Protein AF-F9P3X9-F1 (afdb_monomer_lite)

Sequence (117 aa):
MYGEVKSLTLQDKIAKGLAIYGAGILGLAVIVNYIFKAFSINFSSSITGFGLFIFWILLNIALIAMIVFMEFPFFLEGYYKWKYPEEYREWEGKTLEEWYGKKSKMYKEHVKKSKKR

Structure (mmCIF, N/CA/C/O backbone):
data_AF-F9P3X9-F1
#
_entry.id   AF-F9P3X9-F1
#
loop_
_atom_site.group_PDB
_atom_site.id
_atom_site.type_symbol
_atom_site.label_atom_id
_atom_site.label_alt_id
_atom_site.label_comp_id
_atom_site.label_asym_id
_atom_site.label_entity_id
_atom_site.label_seq_id
_atom_site.pdbx_PDB_ins_code
_atom_site.Cartn_x
_atom_site.Cartn_y
_atom_site.Cartn_z
_atom_site.occupancy
_atom_site.B_iso_or_equiv
_atom_site.auth_seq_id
_atom_site.auth_comp_id
_atom_site.auth_asym_id
_atom_site.auth_atom_id
_atom_site.pdbx_PDB_model_num
ATOM 1 N N . MET A 1 1 ? 25.953 -47.356 -54.349 1.00 48.97 1 MET A N 1
ATOM 2 C CA . MET A 1 1 ? 25.523 -46.060 -53.783 1.00 48.97 1 MET A CA 1
ATOM 3 C C . MET A 1 1 ? 25.390 -46.241 -52.282 1.00 48.97 1 MET A C 1
ATOM 5 O O . MET A 1 1 ? 24.298 -46.470 -51.786 1.00 48.97 1 MET A O 1
ATOM 9 N N . TYR A 1 2 ? 26.523 -46.308 -51.585 1.00 39.81 2 TYR A N 1
ATOM 10 C CA . TYR A 1 2 ? 26.543 -46.689 -50.176 1.00 39.81 2 TYR A CA 1
ATOM 11 C C . TYR A 1 2 ? 26.677 -45.438 -49.321 1.00 39.81 2 TYR A C 1
ATOM 13 O O . TYR A 1 2 ? 27.666 -44.717 -49.412 1.00 39.81 2 TYR A O 1
ATOM 21 N N . GLY A 1 3 ? 25.624 -45.175 -48.549 1.00 59.72 3 GLY A N 1
ATOM 22 C CA . GLY A 1 3 ? 25.636 -44.189 -47.488 1.00 59.72 3 GLY A CA 1
ATOM 23 C C . GLY A 1 3 ? 26.622 -44.618 -46.415 1.00 59.72 3 GLY A C 1
ATOM 24 O O . GLY A 1 3 ? 26.439 -45.650 -45.774 1.00 59.72 3 GLY A O 1
ATOM 25 N N . GLU A 1 4 ? 27.655 -43.814 -46.209 1.00 54.09 4 GLU A N 1
ATOM 26 C CA . GLU A 1 4 ? 28.413 -43.881 -44.973 1.00 54.09 4 GLU A CA 1
ATOM 27 C C . GLU A 1 4 ? 27.650 -43.098 -43.910 1.00 54.09 4 GLU A C 1
ATOM 29 O O . GLU A 1 4 ? 27.464 -41.881 -44.003 1.00 54.09 4 GLU A O 1
ATOM 34 N N . VAL A 1 5 ? 27.168 -43.817 -42.898 1.00 59.66 5 VAL A N 1
ATOM 35 C CA . VAL A 1 5 ? 26.578 -43.221 -41.702 1.00 59.66 5 VAL A CA 1
ATOM 36 C C . VAL A 1 5 ? 27.718 -42.574 -40.921 1.00 59.66 5 VAL A C 1
ATOM 38 O O . VAL A 1 5 ? 28.345 -43.195 -40.066 1.00 59.66 5 VAL A O 1
ATOM 41 N N . LYS A 1 6 ? 28.032 -41.322 -41.263 1.00 60.31 6 LYS A N 1
ATOM 42 C CA . LYS A 1 6 ? 29.060 -40.534 -40.582 1.00 60.31 6 LYS A CA 1
ATOM 43 C C . LYS A 1 6 ? 28.624 -40.348 -39.127 1.00 60.31 6 LYS A C 1
ATOM 45 O O . LYS A 1 6 ? 27.618 -39.690 -38.855 1.00 60.31 6 LYS A O 1
ATOM 50 N N . SER A 1 7 ? 29.328 -40.985 -38.191 1.00 63.34 7 SER A N 1
ATOM 51 C CA . SER A 1 7 ? 29.002 -40.909 -36.766 1.00 63.34 7 SER A CA 1
ATOM 52 C C . SER A 1 7 ? 29.104 -39.458 -36.298 1.00 63.34 7 SER A C 1
ATOM 54 O O . SER A 1 7 ? 30.178 -38.866 -36.371 1.00 63.34 7 SER A O 1
ATOM 56 N N . LEU A 1 8 ? 27.986 -38.891 -35.838 1.00 61.97 8 LEU A N 1
ATOM 57 C CA . LEU A 1 8 ? 27.891 -37.502 -35.384 1.00 61.97 8 LEU A CA 1
ATOM 58 C C . LEU A 1 8 ? 28.918 -37.211 -34.284 1.00 61.97 8 LEU A C 1
ATOM 60 O O . LEU A 1 8 ? 28.790 -37.708 -33.159 1.00 61.97 8 LEU A O 1
ATOM 64 N N . THR A 1 9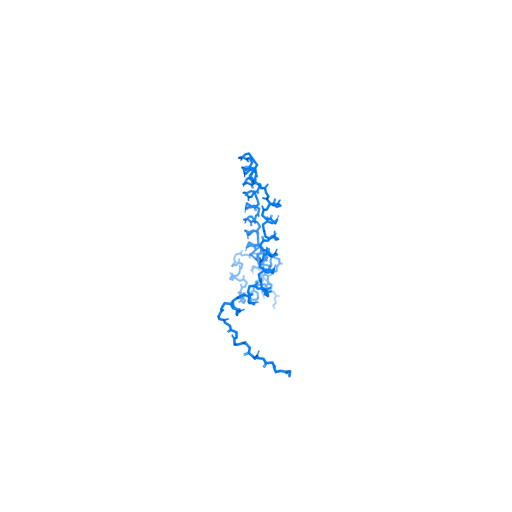 ? 29.900 -36.374 -34.608 1.00 79.31 9 THR A N 1
ATOM 65 C CA . THR A 1 9 ? 30.921 -35.891 -33.679 1.00 79.31 9 THR A CA 1
ATOM 66 C C . THR A 1 9 ? 30.264 -35.055 -32.572 1.00 79.31 9 THR A C 1
ATOM 68 O O . THR A 1 9 ? 29.216 -34.442 -32.787 1.00 79.31 9 THR A O 1
ATOM 71 N N . LEU A 1 10 ? 30.845 -34.995 -31.365 1.00 74.25 10 LEU A N 1
ATOM 72 C CA . LEU A 1 10 ? 30.277 -34.190 -30.262 1.00 74.25 10 LEU A CA 1
ATOM 73 C C . LEU A 1 10 ? 30.075 -32.720 -30.664 1.00 74.25 10 LEU A C 1
ATOM 75 O O . LEU A 1 10 ? 29.062 -32.112 -30.321 1.00 74.25 10 LEU A O 1
ATOM 79 N N . GLN A 1 11 ? 30.999 -32.192 -31.467 1.00 78.38 11 GLN A N 1
ATOM 80 C CA . GLN A 1 11 ? 30.915 -30.860 -32.058 1.00 78.38 11 GLN A CA 1
ATOM 81 C C . GLN A 1 11 ? 29.712 -30.706 -32.998 1.00 78.38 11 GLN A C 1
ATOM 83 O O . GLN A 1 11 ? 29.044 -29.681 -32.931 1.00 78.38 11 GLN A O 1
ATOM 88 N N . ASP A 1 12 ? 29.357 -31.725 -33.787 1.00 80.38 12 ASP A N 1
ATOM 89 C CA . ASP A 1 12 ? 28.188 -31.679 -34.678 1.00 80.38 12 ASP A CA 1
ATOM 90 C C . ASP A 1 12 ? 26.875 -31.681 -33.897 1.00 80.38 12 ASP A C 1
ATOM 92 O O . ASP A 1 12 ? 25.917 -31.016 -34.285 1.00 80.38 12 ASP A O 1
ATOM 96 N N . LYS A 1 13 ? 26.811 -32.393 -32.765 1.00 79.31 13 LYS A N 1
ATOM 97 C CA . LYS A 1 13 ? 25.629 -32.371 -31.886 1.00 79.31 13 LYS A CA 1
ATOM 98 C C . LYS A 1 13 ? 25.449 -31.007 -31.220 1.00 79.31 13 LYS A C 1
ATOM 100 O O . LYS A 1 13 ? 24.330 -30.501 -31.168 1.00 79.31 13 LYS A O 1
ATOM 105 N N . ILE A 1 14 ? 26.546 -30.402 -30.764 1.00 79.81 14 ILE A N 1
ATOM 106 C CA . ILE A 1 14 ? 26.558 -29.053 -30.186 1.00 79.81 14 ILE A CA 1
ATOM 107 C C . ILE A 1 14 ? 26.205 -28.011 -31.254 1.00 79.81 14 ILE A C 1
ATOM 109 O O . ILE A 1 14 ? 25.340 -27.172 -31.017 1.00 79.81 14 ILE A O 1
ATOM 113 N N . ALA A 1 15 ? 26.789 -28.106 -32.451 1.00 79.81 15 ALA A N 1
ATOM 114 C CA . ALA A 1 15 ? 26.493 -27.228 -33.579 1.00 79.81 15 ALA A CA 1
ATOM 115 C C . ALA A 1 15 ? 25.035 -27.356 -34.033 1.00 79.81 15 ALA A C 1
ATOM 117 O O . ALA A 1 15 ? 24.394 -26.349 -34.309 1.00 79.81 15 ALA A O 1
ATOM 118 N N . LYS A 1 16 ? 24.470 -28.568 -34.042 1.00 76.38 16 LYS A N 1
ATOM 119 C CA . LYS A 1 16 ? 23.055 -28.795 -34.360 1.00 76.38 16 LYS A CA 1
ATOM 120 C C . LYS A 1 16 ? 22.132 -28.213 -33.284 1.00 76.38 16 LYS A C 1
ATOM 122 O O . LYS A 1 16 ? 21.116 -27.621 -33.627 1.00 76.38 16 LYS A O 1
ATOM 127 N N . GLY A 1 17 ? 22.504 -28.302 -32.005 1.00 74.81 17 GLY A N 1
ATOM 128 C CA . GLY A 1 17 ? 21.789 -27.641 -30.907 1.00 74.81 17 GLY A CA 1
ATOM 129 C C . GLY A 1 17 ? 21.837 -26.110 -31.000 1.00 74.81 17 GLY A C 1
ATOM 130 O O . GLY A 1 17 ? 20.804 -25.450 -30.912 1.00 74.81 17 GLY A O 1
ATOM 131 N N . LEU A 1 18 ? 23.016 -25.545 -31.267 1.00 79.00 18 LEU A N 1
ATOM 132 C CA . LEU A 1 18 ? 23.205 -24.113 -31.523 1.00 79.00 18 LEU A CA 1
ATOM 133 C C . LEU A 1 18 ? 22.486 -23.645 -32.791 1.00 79.00 18 LEU A C 1
ATOM 135 O O . LEU A 1 18 ? 21.954 -22.545 -32.807 1.00 79.00 18 LEU A O 1
ATOM 139 N N . ALA A 1 19 ? 22.410 -24.463 -33.836 1.00 76.94 19 ALA A N 1
ATOM 140 C CA . ALA A 1 19 ? 21.687 -24.116 -35.055 1.00 76.94 19 ALA A CA 1
ATOM 141 C C . ALA A 1 19 ? 20.164 -24.108 -34.839 1.00 76.94 19 ALA A C 1
ATOM 143 O O . ALA A 1 19 ? 19.484 -23.227 -35.358 1.00 76.94 19 ALA A O 1
ATOM 144 N N . ILE A 1 20 ? 19.630 -25.051 -34.052 1.00 77.94 20 ILE A N 1
ATOM 145 C CA . ILE A 1 20 ? 18.187 -25.145 -33.773 1.00 77.94 20 ILE A CA 1
ATOM 146 C C . ILE A 1 20 ? 17.729 -24.020 -32.835 1.00 77.94 20 ILE A C 1
ATOM 148 O O . ILE A 1 20 ? 16.692 -23.407 -33.076 1.00 77.94 20 ILE A O 1
ATOM 152 N N . TYR A 1 21 ? 18.493 -23.724 -31.780 1.00 79.00 21 TYR A N 1
ATOM 153 C CA . TYR A 1 21 ? 18.060 -22.794 -30.728 1.00 79.00 21 TYR A CA 1
ATOM 154 C C . TYR A 1 21 ? 18.783 -21.446 -30.745 1.00 79.00 21 TYR A C 1
ATOM 156 O O . TYR A 1 21 ? 18.280 -20.478 -30.179 1.00 79.00 21 TYR A O 1
ATOM 164 N N . GLY A 1 22 ? 19.933 -21.339 -31.408 1.00 80.50 22 GLY A N 1
ATOM 165 C CA . GLY A 1 22 ? 20.745 -20.123 -31.430 1.00 80.50 22 GLY A CA 1
ATOM 166 C C . GLY A 1 22 ? 20.046 -18.966 -32.128 1.00 80.50 22 GLY A C 1
ATOM 167 O O . GLY A 1 22 ? 20.077 -17.858 -31.611 1.00 80.50 22 GLY A O 1
ATOM 168 N N . ALA A 1 23 ? 19.325 -19.212 -33.226 1.00 81.75 23 ALA A N 1
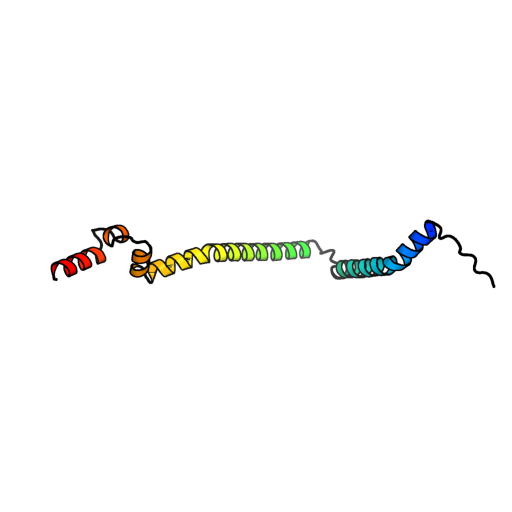ATOM 169 C CA . ALA A 1 23 ? 18.535 -18.169 -33.883 1.00 81.75 23 ALA A CA 1
ATOM 170 C C . ALA A 1 23 ? 17.386 -17.658 -32.992 1.00 81.75 23 ALA A C 1
ATOM 172 O O . ALA A 1 23 ? 17.122 -16.459 -32.959 1.00 81.75 23 ALA A O 1
ATOM 173 N N . GLY A 1 24 ? 16.749 -18.544 -32.218 1.00 84.19 24 GLY A N 1
ATOM 174 C CA . GLY A 1 24 ? 15.699 -18.176 -31.264 1.00 84.19 24 GLY A CA 1
ATOM 175 C C . GLY A 1 24 ? 16.237 -17.398 -30.063 1.00 84.19 24 GLY A C 1
ATOM 176 O O . GLY A 1 24 ? 15.674 -16.370 -29.697 1.00 84.19 24 GLY A O 1
ATOM 177 N N . ILE A 1 25 ? 17.361 -17.837 -29.490 1.00 84.56 25 ILE A N 1
ATOM 178 C CA . ILE A 1 25 ? 18.033 -17.154 -28.374 1.00 84.56 25 ILE A CA 1
ATOM 179 C C . ILE A 1 25 ? 18.567 -15.790 -28.822 1.00 84.56 25 ILE A C 1
ATOM 181 O O . ILE A 1 25 ? 18.402 -14.809 -28.104 1.00 84.56 25 ILE A O 1
ATOM 185 N N . LEU A 1 26 ? 19.149 -15.699 -30.020 1.00 85.38 26 LEU A N 1
ATOM 186 C CA . LEU A 1 26 ? 19.600 -14.433 -30.597 1.00 85.38 26 LEU A CA 1
ATOM 187 C C . LEU A 1 26 ? 18.420 -13.514 -30.922 1.00 85.38 26 LEU A C 1
ATOM 189 O O . LEU A 1 26 ? 18.485 -12.330 -30.615 1.00 85.38 26 LEU A O 1
ATOM 193 N N . GLY A 1 27 ? 17.321 -14.042 -31.465 1.00 86.75 27 GLY A N 1
ATOM 194 C CA . GLY A 1 27 ? 16.094 -13.278 -31.698 1.00 86.75 27 GLY A CA 1
ATOM 195 C C . GLY A 1 27 ? 15.500 -12.727 -30.401 1.00 86.75 27 GLY A C 1
ATOM 196 O O . GLY A 1 27 ? 15.195 -11.539 -30.319 1.00 86.75 27 GLY A O 1
ATOM 197 N N . LEU A 1 28 ? 15.422 -13.552 -29.353 1.00 87.50 28 LEU A N 1
ATOM 198 C CA . LEU A 1 28 ? 14.975 -13.127 -28.026 1.00 87.50 28 LEU A CA 1
ATOM 199 C C . LEU A 1 28 ? 15.923 -12.078 -27.431 1.00 87.50 28 LEU A C 1
ATOM 201 O O . LEU A 1 28 ? 15.466 -11.056 -26.930 1.00 87.50 28 LEU A O 1
ATOM 205 N N . ALA A 1 29 ? 17.237 -12.288 -27.530 1.00 84.94 29 ALA A N 1
ATOM 206 C CA . ALA A 1 29 ? 18.238 -11.338 -27.058 1.00 84.94 29 ALA A CA 1
ATOM 207 C C . ALA A 1 29 ? 18.152 -9.999 -27.805 1.00 84.94 29 ALA A C 1
ATOM 209 O O . ALA A 1 29 ? 18.313 -8.951 -27.185 1.00 84.94 29 ALA A O 1
ATOM 210 N N . VAL A 1 30 ? 17.847 -10.006 -29.105 1.00 88.88 30 VAL A N 1
ATOM 211 C CA . VAL A 1 30 ? 17.617 -8.792 -29.900 1.00 88.88 30 VAL A CA 1
ATOM 212 C C . VAL A 1 30 ? 16.326 -8.098 -29.484 1.00 88.88 30 VAL A C 1
ATOM 214 O O . VAL A 1 30 ? 16.347 -6.885 -29.328 1.00 88.88 30 VAL A O 1
ATOM 217 N N . ILE A 1 31 ? 15.234 -8.828 -29.240 1.00 86.50 31 ILE A N 1
ATOM 218 C CA . ILE A 1 31 ? 13.971 -8.246 -28.758 1.00 86.50 31 ILE A CA 1
ATOM 219 C C . ILE A 1 31 ? 14.162 -7.637 -27.367 1.00 86.50 31 ILE A C 1
ATOM 221 O O . ILE A 1 31 ? 13.757 -6.505 -27.138 1.00 86.50 31 ILE A O 1
ATOM 225 N N . VAL A 1 32 ? 14.834 -8.338 -26.455 1.00 82.19 32 VAL A N 1
ATOM 226 C CA . VAL A 1 32 ? 15.136 -7.844 -25.104 1.00 82.19 32 VAL A CA 1
ATOM 227 C C . VAL A 1 32 ? 16.070 -6.634 -25.160 1.00 82.19 32 VAL A C 1
ATOM 229 O O . VAL A 1 32 ? 15.797 -5.631 -24.513 1.00 82.19 32 VAL A O 1
ATOM 232 N N . ASN A 1 33 ? 17.129 -6.669 -25.973 1.00 81.50 33 ASN A N 1
ATOM 233 C CA . ASN A 1 33 ? 18.025 -5.526 -26.182 1.00 81.50 33 ASN A CA 1
ATOM 234 C C . ASN A 1 33 ? 17.293 -4.356 -26.856 1.00 81.50 33 ASN A C 1
ATOM 236 O O . ASN A 1 33 ? 17.519 -3.210 -26.497 1.00 81.50 33 ASN A O 1
ATOM 240 N N . TYR A 1 34 ? 16.359 -4.625 -27.769 1.00 82.25 34 TYR A N 1
ATOM 241 C CA . TYR A 1 34 ? 15.500 -3.609 -28.369 1.00 82.25 34 TYR A CA 1
ATOM 242 C C . TYR A 1 34 ? 14.505 -3.039 -27.363 1.00 82.25 34 TYR A C 1
ATOM 244 O O . TYR A 1 34 ? 14.285 -1.845 -27.397 1.00 82.25 34 TYR A O 1
ATOM 252 N N . ILE A 1 35 ? 13.959 -3.825 -26.431 1.00 77.62 35 ILE A N 1
ATOM 253 C CA . ILE A 1 35 ? 13.129 -3.323 -25.328 1.00 77.62 35 ILE A CA 1
ATOM 254 C C . ILE A 1 35 ? 13.988 -2.469 -24.389 1.00 77.62 35 ILE A C 1
ATOM 256 O O . ILE A 1 35 ? 13.614 -1.342 -24.100 1.00 77.62 35 ILE A O 1
ATOM 260 N N . PHE A 1 36 ? 15.178 -2.924 -23.987 1.00 66.62 36 PHE A N 1
ATOM 261 C CA . PHE A 1 36 ? 16.100 -2.141 -23.152 1.00 66.62 36 PHE A CA 1
ATOM 262 C C . PHE A 1 36 ? 16.642 -0.880 -23.847 1.00 66.62 36 PHE A C 1
ATOM 264 O O . PHE A 1 36 ? 16.862 0.126 -23.181 1.00 66.62 36 PHE A O 1
ATOM 271 N N . LYS A 1 37 ? 16.818 -0.891 -25.174 1.00 66.81 37 LYS A N 1
ATOM 272 C CA . LYS A 1 37 ? 17.128 0.297 -25.990 1.00 66.81 37 LYS A CA 1
ATOM 273 C C . LYS A 1 37 ? 15.896 1.133 -26.338 1.00 66.81 37 LYS A C 1
ATOM 275 O O . LYS A 1 37 ? 16.024 2.325 -26.558 1.00 66.81 37 LYS A O 1
ATOM 280 N N . ALA A 1 38 ? 14.699 0.567 -26.384 1.00 61.16 38 ALA A N 1
ATOM 281 C CA . ALA A 1 38 ? 13.457 1.334 -26.473 1.00 61.16 38 ALA A CA 1
ATOM 282 C C . ALA A 1 38 ? 13.223 2.068 -25.148 1.00 61.16 38 ALA A C 1
ATOM 284 O O . ALA A 1 38 ? 12.805 3.220 -25.136 1.00 61.16 38 ALA A O 1
ATOM 285 N N . PHE A 1 39 ? 13.634 1.443 -24.045 1.00 59.69 39 PHE A N 1
ATOM 286 C CA . PHE A 1 39 ? 13.900 2.073 -22.762 1.00 59.69 39 PHE A CA 1
ATOM 287 C C . PHE A 1 39 ? 15.297 2.735 -22.704 1.00 59.69 39 PHE A C 1
ATOM 289 O O . PHE A 1 39 ? 15.810 2.875 -21.598 1.00 59.69 39 PHE A O 1
ATOM 296 N N . SER A 1 40 ? 15.937 3.149 -23.824 1.00 53.03 40 SER A N 1
ATOM 297 C CA . SER A 1 40 ? 17.231 3.879 -23.830 1.00 53.03 40 SER A CA 1
ATOM 298 C C . SER A 1 40 ? 17.104 5.186 -23.067 1.00 53.03 40 SER A C 1
ATOM 300 O O . SER A 1 40 ? 16.945 6.259 -23.648 1.00 53.03 40 SER A O 1
ATOM 302 N N . ILE A 1 41 ? 17.218 5.125 -21.750 1.00 57.25 41 ILE A N 1
ATOM 303 C CA . ILE A 1 41 ? 17.194 6.320 -20.946 1.00 57.25 41 ILE A CA 1
ATOM 304 C C . ILE A 1 41 ? 18.372 6.280 -19.992 1.00 57.25 41 ILE A C 1
ATOM 306 O O . ILE A 1 41 ? 18.278 5.911 -18.826 1.00 57.25 41 ILE A O 1
ATOM 310 N N . ASN A 1 42 ? 19.501 6.769 -20.515 1.00 57.50 42 ASN A N 1
ATOM 311 C CA . ASN A 1 42 ? 20.342 7.661 -19.729 1.00 57.50 42 ASN A CA 1
ATOM 312 C C . ASN A 1 42 ? 19.468 8.869 -19.394 1.00 57.50 42 ASN A C 1
ATOM 314 O O . ASN A 1 42 ? 19.487 9.885 -20.091 1.00 57.50 42 ASN A O 1
ATOM 318 N N . PHE A 1 43 ? 18.604 8.728 -18.395 1.00 55.69 43 PHE A N 1
ATOM 319 C CA . PHE A 1 43 ? 17.876 9.870 -17.898 1.00 55.69 43 PHE A CA 1
ATOM 320 C C . PHE A 1 43 ? 18.939 10.848 -17.404 1.00 55.69 43 PHE A C 1
ATOM 322 O O . PHE A 1 43 ? 19.806 10.495 -16.603 1.00 55.69 43 PHE A O 1
ATOM 329 N N . SER A 1 44 ? 18.892 12.081 -17.912 1.00 66.75 44 SER A N 1
ATOM 330 C CA . SER A 1 44 ? 19.537 13.194 -17.218 1.00 66.75 44 SER A CA 1
ATOM 331 C C . SER A 1 44 ? 19.152 13.094 -15.738 1.00 66.75 44 SER A C 1
ATOM 333 O O . SER A 1 44 ? 18.003 12.745 -15.447 1.00 66.75 44 SER A O 1
ATOM 335 N N . SER A 1 45 ? 20.063 13.399 -14.805 1.00 74.94 45 SER A N 1
ATOM 336 C CA . SER A 1 45 ? 19.759 13.357 -13.364 1.00 74.94 45 SER A CA 1
ATOM 337 C C . SER A 1 45 ? 18.425 14.031 -13.024 1.00 74.94 45 SER A C 1
ATOM 339 O O . SER A 1 45 ? 17.703 13.560 -12.149 1.00 74.94 45 SER A O 1
ATOM 341 N N . SER A 1 46 ? 18.048 15.080 -13.762 1.00 78.31 46 SER A N 1
ATOM 342 C CA . SER A 1 46 ? 16.762 15.766 -13.621 1.00 78.31 46 SER A CA 1
ATOM 343 C C . SER A 1 46 ? 15.550 14.881 -13.933 1.00 78.31 46 SER A C 1
ATOM 345 O O . SER A 1 46 ? 14.554 14.939 -13.218 1.00 78.31 46 SER A O 1
ATOM 347 N N . ILE A 1 47 ? 15.614 14.043 -14.968 1.00 80.31 47 ILE A N 1
ATOM 348 C CA . ILE A 1 47 ? 14.496 13.178 -15.355 1.00 80.31 47 ILE A CA 1
ATOM 349 C C . ILE A 1 47 ? 14.456 11.912 -14.486 1.00 80.31 47 ILE A C 1
ATOM 351 O O . ILE A 1 47 ? 13.370 11.460 -14.132 1.00 80.31 47 ILE A O 1
ATOM 355 N N . THR A 1 48 ? 15.607 11.394 -14.041 1.00 80.00 48 THR A N 1
ATOM 356 C CA . THR A 1 48 ? 15.648 10.334 -13.016 1.00 80.00 48 THR A CA 1
ATOM 357 C C . THR A 1 48 ? 15.013 10.824 -11.718 1.00 80.00 48 THR A C 1
ATOM 359 O O . THR A 1 48 ? 14.177 10.132 -11.143 1.00 80.00 48 THR A O 1
ATOM 362 N N . GLY A 1 49 ? 15.351 12.042 -11.280 1.00 80.88 49 GLY A N 1
ATOM 363 C CA . GLY A 1 49 ? 14.748 12.666 -10.101 1.00 80.88 49 GLY A CA 1
ATOM 364 C C . GLY A 1 49 ? 13.237 12.850 -10.245 1.00 80.88 49 GLY A C 1
ATOM 365 O O . GLY A 1 49 ? 12.488 12.539 -9.323 1.00 80.88 49 GLY A O 1
ATOM 366 N N . PHE A 1 50 ? 12.771 13.271 -11.422 1.00 84.38 50 PHE A N 1
ATOM 367 C CA . PHE A 1 50 ? 11.342 13.389 -11.708 1.00 84.38 50 PHE A CA 1
ATOM 368 C C . PHE A 1 50 ? 10.628 12.026 -11.729 1.00 84.38 50 PHE A C 1
ATOM 370 O O . PHE A 1 50 ? 9.535 11.891 -11.183 1.00 84.38 50 PHE A O 1
ATOM 377 N N . GLY A 1 51 ? 11.268 10.992 -12.282 1.00 86.38 51 GLY A N 1
ATOM 378 C CA . GLY A 1 51 ? 10.770 9.617 -12.245 1.00 86.38 51 GLY A CA 1
ATOM 379 C C . GLY A 1 51 ? 10.656 9.075 -10.819 1.00 86.38 51 GLY A C 1
ATOM 380 O O . GLY A 1 51 ? 9.630 8.498 -10.467 1.00 86.38 51 GLY A O 1
ATOM 381 N N . LEU A 1 52 ? 11.656 9.327 -9.968 1.00 85.06 52 LEU A N 1
ATOM 382 C CA . LEU A 1 52 ? 11.606 8.972 -8.546 1.00 85.06 52 LEU A CA 1
ATOM 383 C C . LEU A 1 52 ? 10.530 9.761 -7.794 1.00 85.06 52 LEU A C 1
ATOM 385 O O . LEU A 1 52 ? 9.870 9.198 -6.927 1.00 85.06 52 LEU A O 1
ATOM 389 N N . PHE A 1 53 ? 10.309 11.030 -8.140 1.00 88.50 53 PHE A N 1
ATOM 390 C CA . PHE A 1 53 ? 9.243 11.842 -7.555 1.00 88.50 53 PHE A CA 1
ATOM 391 C C . PHE A 1 53 ? 7.851 11.296 -7.902 1.00 88.50 53 PHE A C 1
ATOM 393 O O . PHE A 1 53 ? 7.023 11.112 -7.010 1.00 88.50 53 PHE A O 1
ATOM 400 N N . ILE A 1 54 ? 7.607 10.954 -9.172 1.00 91.06 54 ILE A N 1
ATOM 401 C CA . ILE A 1 54 ? 6.357 10.301 -9.595 1.00 91.06 54 ILE A CA 1
ATOM 402 C C . ILE A 1 54 ? 6.207 8.942 -8.909 1.00 91.06 54 ILE A C 1
ATOM 404 O O . ILE A 1 54 ? 5.136 8.634 -8.390 1.00 91.06 54 ILE A O 1
ATOM 408 N N . PHE A 1 55 ? 7.269 8.137 -8.865 1.00 89.50 55 PHE A N 1
ATOM 409 C CA . PHE A 1 55 ? 7.245 6.838 -8.197 1.00 89.50 55 PHE A CA 1
ATOM 410 C C . PHE A 1 55 ? 6.933 6.974 -6.701 1.00 89.50 55 PHE A C 1
ATOM 412 O O . PHE A 1 55 ? 6.125 6.221 -6.168 1.00 89.50 55 PHE A O 1
ATOM 419 N N . TRP A 1 56 ? 7.495 7.981 -6.033 1.00 90.62 56 TRP A N 1
ATOM 420 C CA . TRP A 1 56 ? 7.201 8.286 -4.636 1.00 90.62 56 TRP A CA 1
ATOM 421 C C . TRP A 1 56 ? 5.734 8.683 -4.422 1.00 90.62 56 TRP A C 1
ATOM 423 O O . TRP A 1 56 ? 5.103 8.194 -3.485 1.00 90.62 56 TRP A O 1
ATOM 433 N N . ILE A 1 57 ? 5.148 9.496 -5.307 1.00 95.25 57 ILE A N 1
ATOM 434 C CA . ILE A 1 57 ? 3.709 9.812 -5.266 1.00 95.25 57 ILE A CA 1
ATOM 435 C C . ILE A 1 57 ? 2.870 8.544 -5.462 1.00 95.25 57 ILE A C 1
ATOM 437 O O . ILE A 1 57 ? 1.937 8.304 -4.698 1.00 95.25 57 ILE A O 1
ATOM 441 N N . LEU A 1 58 ? 3.215 7.707 -6.443 1.00 95.56 58 LEU A N 1
ATOM 442 C CA . LEU A 1 58 ? 2.512 6.448 -6.699 1.00 95.56 58 LEU A CA 1
ATOM 443 C C . LEU A 1 58 ? 2.578 5.506 -5.493 1.00 95.56 58 LEU A C 1
ATOM 445 O O . LEU A 1 58 ? 1.566 4.901 -5.150 1.00 95.56 58 LEU A O 1
ATOM 449 N N . LEU A 1 59 ? 3.723 5.426 -4.811 1.00 95.31 59 LEU A N 1
ATOM 450 C CA . LEU A 1 59 ? 3.858 4.656 -3.575 1.00 95.31 59 LEU A CA 1
ATOM 451 C C . LEU A 1 59 ? 2.965 5.196 -2.455 1.00 95.31 59 LEU A C 1
ATOM 453 O O . LEU A 1 59 ? 2.347 4.404 -1.750 1.00 95.31 59 LEU A O 1
ATOM 457 N N . ASN A 1 60 ? 2.849 6.517 -2.305 1.00 96.31 60 ASN A N 1
ATOM 458 C CA . ASN A 1 60 ? 1.945 7.112 -1.317 1.00 96.31 60 ASN A CA 1
ATOM 459 C C . ASN A 1 60 ? 0.476 6.811 -1.640 1.00 96.31 60 ASN A C 1
ATOM 461 O O . ASN A 1 60 ? -0.280 6.431 -0.750 1.00 96.31 60 ASN A O 1
ATOM 465 N N . ILE A 1 61 ? 0.072 6.917 -2.909 1.00 97.00 61 ILE A N 1
ATOM 466 C CA . ILE A 1 61 ? -1.287 6.559 -3.340 1.00 97.00 61 ILE A CA 1
ATOM 467 C C . ILE A 1 61 ? -1.548 5.071 -3.096 1.00 97.00 61 ILE A C 1
ATOM 469 O O . ILE A 1 61 ? -2.600 4.718 -2.571 1.00 97.00 61 ILE A O 1
ATOM 473 N N . ALA A 1 62 ? -0.591 4.201 -3.426 1.00 96.88 62 ALA A N 1
ATOM 474 C CA . ALA A 1 62 ? -0.697 2.767 -3.182 1.00 96.88 62 ALA A CA 1
ATOM 475 C C . ALA A 1 62 ? -0.799 2.447 -1.683 1.00 96.88 62 ALA A C 1
ATOM 477 O O . ALA A 1 62 ? -1.597 1.595 -1.298 1.00 96.88 62 ALA A O 1
ATOM 478 N N . LEU A 1 63 ? -0.049 3.154 -0.833 1.00 96.50 63 LEU A N 1
ATOM 479 C CA . LEU A 1 63 ? -0.125 3.009 0.619 1.00 96.50 63 LEU A CA 1
ATOM 480 C C . LEU A 1 63 ? -1.496 3.442 1.153 1.00 96.50 63 LEU A C 1
ATOM 482 O O . LEU A 1 63 ? -2.106 2.702 1.918 1.00 96.50 63 LEU A O 1
ATOM 486 N N . ILE A 1 64 ? -2.014 4.594 0.717 1.00 96.50 64 ILE A N 1
ATOM 487 C CA . ILE A 1 64 ? -3.359 5.056 1.096 1.00 96.50 64 ILE A CA 1
ATOM 488 C C . ILE A 1 64 ? -4.416 4.060 0.612 1.00 96.50 64 ILE A C 1
ATOM 490 O O . ILE A 1 64 ? -5.297 3.688 1.380 1.00 96.50 64 ILE A O 1
ATOM 494 N N . ALA A 1 65 ? -4.317 3.585 -0.631 1.00 96.25 65 ALA A N 1
ATOM 495 C CA . ALA A 1 65 ? -5.231 2.587 -1.174 1.00 96.25 65 ALA A CA 1
ATOM 496 C C . ALA A 1 65 ? -5.188 1.279 -0.370 1.00 96.25 65 ALA A C 1
ATOM 498 O O . ALA A 1 65 ? -6.238 0.703 -0.098 1.00 96.25 65 ALA A O 1
ATOM 499 N N . MET A 1 66 ? -4.001 0.841 0.062 1.00 95.81 66 MET A N 1
ATOM 500 C CA . MET A 1 66 ? -3.839 -0.320 0.937 1.00 95.81 66 MET A CA 1
ATOM 501 C C . MET A 1 66 ? -4.508 -0.096 2.296 1.00 95.81 66 MET A C 1
ATOM 503 O O . MET A 1 66 ? -5.260 -0.960 2.734 1.00 95.81 66 MET A O 1
ATOM 507 N N . ILE A 1 67 ? -4.287 1.056 2.938 1.00 95.44 67 ILE A N 1
ATOM 508 C CA . ILE A 1 67 ? -4.910 1.393 4.229 1.00 95.44 67 ILE A CA 1
ATOM 509 C C . ILE A 1 67 ? -6.431 1.406 4.092 1.00 95.44 67 ILE A C 1
ATOM 511 O O . ILE A 1 67 ? -7.112 0.700 4.826 1.00 95.44 67 ILE A O 1
ATOM 515 N N . VAL A 1 68 ? -6.966 2.132 3.107 1.00 94.88 68 VAL A N 1
ATOM 516 C CA . VAL A 1 68 ? -8.412 2.191 2.855 1.00 94.88 68 VAL A CA 1
ATOM 517 C C . VAL A 1 68 ? -8.969 0.796 2.602 1.00 94.88 68 VAL A C 1
ATOM 519 O O . VAL A 1 68 ? -10.004 0.450 3.158 1.00 94.88 68 VAL A O 1
ATOM 522 N N . PHE A 1 69 ? -8.283 -0.031 1.812 1.00 94.56 69 PHE A N 1
ATOM 523 C CA . PHE A 1 69 ? -8.706 -1.405 1.551 1.00 94.56 69 PHE A CA 1
ATOM 524 C C . PHE A 1 69 ? -8.709 -2.274 2.818 1.00 94.56 69 PHE A C 1
ATOM 526 O O . PHE A 1 69 ? -9.634 -3.061 3.008 1.00 94.56 69 PHE A O 1
ATOM 533 N N . MET A 1 70 ? -7.714 -2.120 3.698 1.00 92.81 70 MET A N 1
ATOM 534 C CA . MET A 1 70 ? -7.653 -2.830 4.981 1.00 92.81 70 MET A CA 1
ATOM 535 C C . MET A 1 70 ? -8.707 -2.336 5.975 1.00 92.81 70 MET A C 1
ATOM 537 O O . MET A 1 70 ? -9.260 -3.146 6.712 1.00 92.81 70 MET A O 1
ATOM 541 N N . GLU A 1 71 ? -9.006 -1.038 6.000 1.00 92.06 71 GLU A N 1
ATOM 542 C CA . GLU A 1 71 ? -10.001 -0.447 6.900 1.00 92.06 71 GLU A CA 1
ATOM 543 C C . GLU A 1 71 ? -11.440 -0.672 6.418 1.00 92.06 71 GLU A C 1
ATOM 545 O O . GLU A 1 71 ? -12.361 -0.784 7.228 1.00 92.06 71 GLU A O 1
ATOM 550 N N . PHE A 1 72 ? -11.653 -0.786 5.107 1.00 90.88 72 PHE A N 1
ATOM 551 C CA . PHE A 1 72 ? -12.961 -1.004 4.491 1.00 90.88 72 PHE A CA 1
ATOM 552 C C . PHE A 1 72 ? -13.795 -2.143 5.117 1.00 90.88 72 PHE A C 1
ATOM 554 O O . PHE A 1 72 ? -14.965 -1.895 5.426 1.00 90.88 72 PHE A O 1
ATOM 561 N N . PRO A 1 73 ? -13.267 -3.362 5.368 1.00 89.44 73 PRO A N 1
ATOM 562 C CA . PRO A 1 73 ? -14.036 -4.415 6.036 1.00 89.44 73 PRO A CA 1
ATOM 563 C C . PRO A 1 73 ? -14.473 -4.029 7.456 1.00 89.44 73 PRO A C 1
ATOM 565 O O . PRO A 1 73 ? -15.605 -4.320 7.841 1.00 89.44 73 PRO A O 1
ATOM 568 N N . PHE A 1 74 ? -13.633 -3.316 8.210 1.00 87.62 74 PHE A N 1
ATOM 569 C CA . PHE A 1 74 ? -13.984 -2.842 9.553 1.00 87.62 74 PHE A CA 1
ATOM 570 C C . PHE A 1 74 ? -15.053 -1.747 9.508 1.00 87.62 74 PHE A C 1
ATOM 572 O O . PHE A 1 74 ? -15.971 -1.737 10.330 1.00 87.62 74 PHE A O 1
ATOM 579 N N . PHE A 1 75 ? -14.986 -0.851 8.519 1.00 89.44 75 PHE A N 1
ATOM 580 C CA . PHE A 1 75 ? -16.030 0.149 8.295 1.00 89.44 75 PHE A CA 1
ATOM 581 C C . PHE A 1 75 ? -17.373 -0.488 7.941 1.00 89.44 75 PHE A C 1
ATOM 583 O O . PHE A 1 75 ? -18.403 -0.029 8.435 1.00 89.44 75 PHE A O 1
ATOM 590 N N . LEU A 1 76 ? -17.380 -1.552 7.132 1.00 90.25 76 LEU A N 1
ATOM 591 C CA . LEU A 1 76 ? -18.600 -2.304 6.837 1.00 90.25 76 LEU A CA 1
ATOM 592 C C . LEU A 1 76 ? -19.172 -2.935 8.105 1.00 90.25 76 LEU A C 1
ATOM 594 O O . LEU A 1 76 ? -20.352 -2.743 8.389 1.00 90.25 76 LEU A O 1
ATOM 598 N N . GLU A 1 77 ? -18.353 -3.627 8.895 1.00 88.62 77 GLU A N 1
ATOM 599 C CA . GLU A 1 77 ? -18.804 -4.227 10.155 1.00 88.62 77 GLU A CA 1
ATOM 600 C C . GLU A 1 77 ? -19.420 -3.174 11.092 1.00 88.62 77 GLU A C 1
ATOM 602 O O . GLU A 1 77 ? -20.530 -3.354 11.600 1.00 88.62 77 GLU A O 1
ATOM 607 N N . GLY A 1 78 ? -18.748 -2.031 11.261 1.00 90.25 78 GLY A N 1
ATOM 608 C CA . GLY A 1 78 ? -19.259 -0.905 12.043 1.00 90.25 78 GLY A CA 1
ATOM 609 C C . GLY A 1 78 ? -20.562 -0.326 11.482 1.00 90.25 78 GLY A C 1
ATOM 610 O O . GLY A 1 78 ? -21.501 -0.069 12.239 1.00 90.25 78 GLY A O 1
ATOM 611 N N . TYR A 1 79 ? -20.657 -0.169 10.160 1.00 91.62 79 TYR A N 1
ATOM 612 C CA . TYR A 1 79 ? -21.866 0.309 9.488 1.00 91.62 79 TYR A CA 1
ATOM 613 C C . TYR A 1 79 ? -23.053 -0.633 9.713 1.00 91.62 79 TYR A C 1
ATOM 615 O O . TYR A 1 79 ? -24.146 -0.172 10.045 1.00 91.62 79 TYR A O 1
ATOM 623 N N . TYR A 1 80 ? -22.848 -1.946 9.589 1.00 89.62 80 TYR A N 1
ATOM 624 C CA . TYR A 1 80 ? -23.899 -2.938 9.819 1.00 89.62 80 TYR A CA 1
ATOM 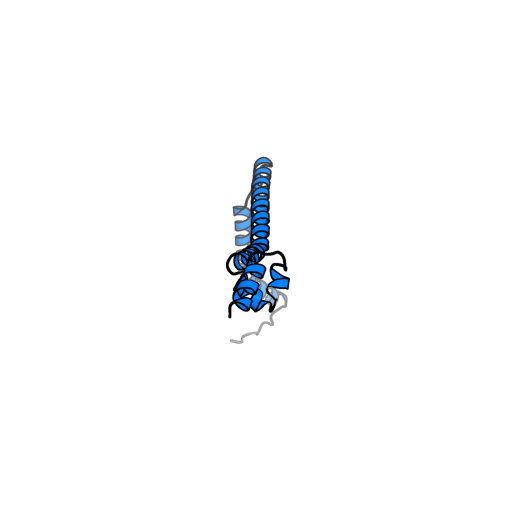625 C C . TYR A 1 80 ? -24.336 -2.976 11.285 1.00 89.62 80 TYR A C 1
ATOM 627 O O . TYR A 1 80 ? -25.539 -2.963 11.551 1.00 89.62 80 TYR A O 1
ATOM 635 N N . LYS A 1 81 ? -23.390 -2.918 12.232 1.00 89.31 81 LYS A N 1
ATOM 636 C CA . LYS A 1 81 ? -23.692 -2.804 13.669 1.00 89.31 81 LYS A CA 1
ATOM 637 C C . LYS A 1 81 ? -24.499 -1.550 13.994 1.00 89.31 81 LYS A C 1
ATOM 639 O O . LYS A 1 81 ? -25.391 -1.600 14.833 1.00 89.31 81 LYS A O 1
ATOM 644 N N . TRP A 1 82 ? -24.207 -0.429 13.339 1.00 89.56 82 TRP A N 1
ATOM 645 C CA . TRP A 1 82 ? -24.938 0.818 13.557 1.00 89.56 82 TRP A CA 1
ATOM 646 C C . TRP A 1 82 ? -26.333 0.815 12.916 1.00 89.56 82 TRP A C 1
ATOM 648 O O . TRP A 1 82 ? -27.282 1.318 13.518 1.00 89.56 82 TRP A O 1
ATOM 658 N N . LYS A 1 83 ? -26.472 0.236 11.718 1.00 93.12 83 LYS A N 1
ATOM 659 C CA . LYS A 1 83 ? -27.732 0.211 10.962 1.00 93.12 83 LYS A CA 1
ATOM 660 C C . LYS A 1 83 ? -28.733 -0.827 11.475 1.00 93.12 83 LYS A C 1
ATOM 662 O O . LYS A 1 83 ? -29.926 -0.535 11.498 1.00 93.12 83 LYS A O 1
ATOM 667 N N . TYR A 1 84 ? -28.262 -1.999 11.901 1.00 91.56 84 TYR A N 1
ATOM 668 C CA . TYR A 1 84 ? -29.104 -3.113 12.358 1.00 91.56 84 TYR A CA 1
ATOM 669 C C . TYR A 1 84 ? -28.678 -3.626 13.742 1.00 91.56 84 TYR A C 1
A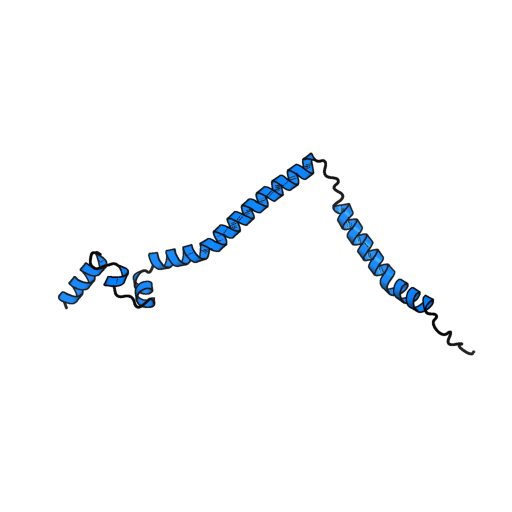TOM 671 O O . TYR A 1 84 ? -28.332 -4.796 13.904 1.00 91.56 84 TYR A O 1
ATOM 679 N N . PRO A 1 85 ? -28.691 -2.769 14.775 1.00 89.19 85 PRO A N 1
ATOM 680 C CA . PRO A 1 85 ? -28.106 -3.112 16.067 1.00 89.19 85 PRO A CA 1
ATOM 681 C C . PRO A 1 85 ? -28.891 -4.189 16.834 1.00 89.19 85 PRO A C 1
ATOM 683 O O . PRO A 1 85 ? -28.304 -4.901 17.641 1.00 89.19 85 PRO A O 1
ATOM 686 N N . GLU A 1 86 ? -30.201 -4.322 16.601 1.00 89.75 86 GLU A N 1
ATOM 687 C CA . GLU A 1 86 ? -31.053 -5.331 17.251 1.00 89.75 86 GLU A CA 1
ATOM 688 C C . GLU A 1 86 ? -30.840 -6.726 16.647 1.00 89.75 86 GLU A C 1
ATOM 690 O O . GLU A 1 86 ? -30.570 -7.670 17.385 1.00 89.75 86 GLU A O 1
ATOM 695 N N . GLU A 1 87 ? -30.873 -6.836 15.313 1.00 90.06 87 GLU A N 1
ATOM 696 C CA . GLU A 1 87 ? -30.589 -8.086 14.590 1.00 90.06 87 GLU A CA 1
ATOM 697 C C . GLU A 1 87 ? -29.171 -8.581 14.894 1.00 90.06 87 GLU A C 1
ATOM 699 O O . GLU A 1 87 ? -28.957 -9.765 15.143 1.00 90.06 87 GLU A O 1
ATOM 704 N N . TYR A 1 88 ? -28.200 -7.663 14.953 1.00 89.50 88 TYR A N 1
ATOM 705 C CA . TYR A 1 88 ? -26.819 -8.000 15.289 1.00 89.50 88 TYR A CA 1
ATOM 706 C C . TYR A 1 88 ? -26.671 -8.465 16.743 1.00 89.50 88 TYR A C 1
ATOM 708 O O . TYR A 1 88 ? -25.936 -9.410 17.022 1.00 89.50 88 TYR A O 1
ATOM 716 N N . ARG A 1 89 ? -27.394 -7.842 17.683 1.00 91.38 89 ARG A N 1
ATOM 717 C CA . ARG A 1 89 ? -27.425 -8.293 19.080 1.00 91.38 89 ARG A CA 1
ATOM 718 C C . ARG A 1 89 ? -27.988 -9.710 19.188 1.00 91.38 89 ARG A C 1
ATOM 720 O O . ARG A 1 89 ? -27.440 -10.520 19.932 1.00 91.38 89 ARG A O 1
ATOM 727 N N . GLU A 1 90 ? -29.089 -9.985 18.492 1.00 90.50 90 GLU A N 1
ATOM 728 C CA . GLU A 1 90 ? -29.722 -11.308 18.477 1.00 90.50 90 GLU A CA 1
ATOM 729 C C . GLU A 1 90 ? -28.808 -12.359 17.852 1.00 90.50 90 GLU A C 1
ATOM 731 O O . GLU A 1 90 ? -28.682 -13.452 18.400 1.00 90.50 90 GLU A O 1
ATOM 736 N N . TRP A 1 91 ? -28.104 -12.006 16.775 1.00 90.44 91 TRP A N 1
ATOM 737 C CA . TRP A 1 91 ? -27.082 -12.855 16.169 1.00 90.44 91 TRP A CA 1
ATOM 738 C C . TRP A 1 91 ? -25.920 -13.157 17.129 1.00 90.44 91 TRP A C 1
ATOM 740 O O . TRP A 1 91 ? -25.478 -14.300 17.213 1.00 90.44 91 TRP A O 1
ATOM 750 N N . GLU A 1 92 ? -25.471 -12.173 17.916 1.00 88.00 92 GLU A N 1
ATOM 751 C CA . GLU A 1 92 ? -24.487 -12.389 18.988 1.00 88.00 92 GLU A CA 1
ATOM 752 C C . GLU A 1 92 ? -25.075 -13.089 20.234 1.00 88.00 92 GLU A C 1
ATOM 754 O O . GLU A 1 92 ? -24.336 -13.391 21.172 1.00 88.00 92 GLU A O 1
ATOM 759 N N . GLY A 1 93 ? -26.390 -13.334 20.283 1.00 90.19 93 GLY A N 1
ATOM 760 C CA . GLY A 1 93 ? -27.072 -13.963 21.418 1.00 90.19 93 GLY A CA 1
ATOM 761 C C . GLY A 1 93 ? -27.055 -13.133 22.706 1.00 90.19 93 GLY A C 1
ATOM 762 O O . GLY A 1 93 ? -27.290 -13.671 23.788 1.00 90.19 93 GLY A O 1
ATOM 763 N N . LYS A 1 94 ? -26.762 -11.831 22.620 1.00 89.44 94 LYS A N 1
ATOM 764 C CA . LYS A 1 94 ? -26.632 -10.956 23.792 1.00 89.44 94 LYS A CA 1
ATOM 765 C C . LYS A 1 94 ? -27.985 -10.480 24.289 1.00 89.44 94 LYS A C 1
ATOM 767 O O . LYS A 1 94 ? -28.885 -10.144 23.514 1.00 89.44 94 LYS A O 1
ATOM 772 N N . THR A 1 95 ? -28.124 -10.365 25.604 1.00 88.69 95 THR A N 1
ATOM 773 C CA . THR A 1 95 ? -29.328 -9.763 26.177 1.00 88.69 95 THR A CA 1
ATOM 774 C C . THR A 1 95 ? -29.348 -8.252 25.937 1.00 88.69 95 THR A C 1
ATOM 776 O O . THR A 1 95 ? -28.321 -7.586 25.787 1.00 88.69 95 THR A O 1
ATOM 779 N N . LEU A 1 96 ? -30.550 -7.673 25.928 1.00 88.88 96 LEU A N 1
ATOM 780 C CA . LEU A 1 96 ? -30.752 -6.231 25.746 1.00 88.88 96 LEU A CA 1
ATOM 781 C C . LEU A 1 96 ? -30.040 -5.407 26.840 1.00 88.88 96 LEU A C 1
ATOM 783 O O . LEU A 1 96 ? -29.615 -4.274 26.606 1.00 88.88 96 LEU A O 1
ATOM 787 N N . GLU A 1 97 ? -29.878 -6.004 28.025 1.00 87.56 97 GLU A N 1
ATOM 788 C CA . GLU A 1 97 ? -29.106 -5.455 29.135 1.00 87.56 97 GLU A CA 1
ATOM 789 C C . GLU A 1 97 ? -27.599 -5.454 28.868 1.00 87.56 97 GLU A C 1
ATOM 791 O O . GLU A 1 97 ? -26.957 -4.439 29.111 1.00 87.56 97 GLU A O 1
ATOM 796 N N . GLU A 1 98 ? -27.027 -6.547 28.370 1.00 88.56 98 GLU A N 1
ATOM 797 C CA . GLU A 1 98 ? -25.585 -6.637 28.095 1.00 88.56 98 GLU A CA 1
ATOM 798 C C . GLU A 1 98 ? -25.163 -5.757 26.917 1.00 88.56 98 GLU A C 1
ATOM 800 O O . GLU A 1 98 ? -24.060 -5.217 26.909 1.00 88.56 98 GLU A O 1
ATOM 805 N N . TRP A 1 99 ? -26.046 -5.583 25.932 1.00 90.19 99 TRP A N 1
ATOM 806 C CA . TRP A 1 99 ? -25.754 -4.810 24.727 1.00 90.19 99 TRP A CA 1
ATOM 807 C C . TRP A 1 99 ? -25.862 -3.295 24.934 1.00 90.19 99 TRP A C 1
ATOM 809 O O . TRP A 1 99 ? -24.963 -2.550 24.554 1.00 90.19 99 TRP A O 1
ATOM 819 N N . TYR A 1 100 ? -26.944 -2.819 25.562 1.00 88.69 100 TYR A N 1
ATOM 820 C CA . TYR A 1 100 ? -27.172 -1.381 25.763 1.00 88.69 100 TYR A CA 1
ATOM 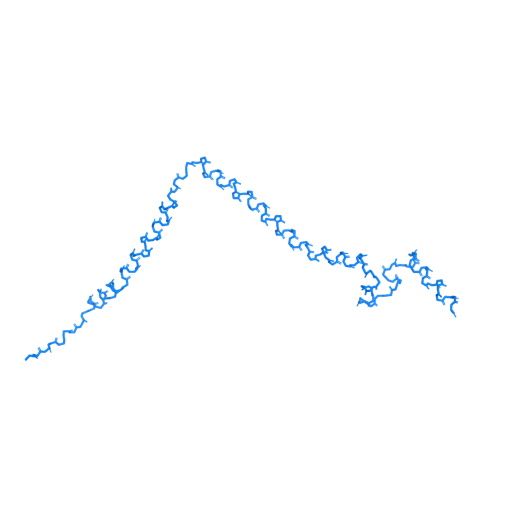821 C C . TYR A 1 100 ? -26.965 -0.911 27.208 1.00 88.69 100 TYR A C 1
ATOM 823 O O . TYR A 1 100 ? -26.852 0.290 27.465 1.00 88.69 100 TYR A O 1
ATOM 831 N N . GLY A 1 101 ? -26.959 -1.822 28.177 1.00 90.19 101 GLY A N 1
ATOM 832 C CA . GLY A 1 101 ? -26.906 -1.507 29.601 1.00 90.19 101 GLY A CA 1
ATOM 833 C C . GLY A 1 101 ? -28.276 -1.211 30.219 1.00 90.19 101 GLY A C 1
ATOM 834 O O . GLY A 1 101 ? -29.169 -0.629 29.591 1.00 90.19 101 GLY A O 1
ATOM 835 N N . LYS A 1 102 ? -28.405 -1.496 31.526 1.00 88.94 102 LYS A N 1
ATOM 836 C CA . LYS A 1 102 ? -29.611 -1.230 32.348 1.00 88.94 102 LYS A CA 1
ATOM 837 C C . LYS A 1 102 ? -30.098 0.224 32.308 1.00 88.94 102 LYS A C 1
ATOM 839 O O . LYS A 1 102 ? -31.267 0.514 32.561 1.00 88.94 102 LYS A O 1
ATOM 844 N N . LYS A 1 103 ? -29.194 1.177 32.062 1.00 87.88 103 LYS A N 1
ATOM 845 C CA . LYS A 1 103 ? -29.514 2.615 32.060 1.00 87.88 103 LYS A CA 1
ATOM 846 C C . LYS A 1 103 ? -30.021 3.121 30.706 1.00 87.88 103 LYS A C 1
ATOM 848 O O . LYS A 1 103 ? -30.550 4.239 30.671 1.00 87.88 103 LYS A O 1
ATOM 853 N N . SER A 1 104 ? -29.900 2.331 29.638 1.00 88.56 104 SER A N 1
ATOM 854 C CA . SER A 1 104 ? -30.296 2.737 28.288 1.00 88.56 104 SER A CA 1
ATOM 855 C C . SER A 1 104 ? -31.802 2.948 28.146 1.00 88.56 104 SER A C 1
ATOM 857 O O . SER A 1 104 ? -32.616 2.379 28.880 1.00 88.56 104 SER A O 1
ATOM 859 N N . LYS A 1 105 ? -32.179 3.796 27.184 1.00 87.62 105 LYS A N 1
ATOM 860 C CA . LYS A 1 105 ? -33.587 4.030 26.838 1.00 87.62 105 LYS A CA 1
ATOM 861 C C . LYS A 1 105 ? -34.236 2.755 26.289 1.00 87.62 105 LYS A C 1
ATOM 863 O O . LYS A 1 105 ? -35.308 2.400 26.769 1.00 87.62 105 LYS A O 1
ATOM 868 N N . MET A 1 106 ? -33.536 2.027 25.411 1.00 86.62 106 MET A N 1
ATOM 869 C CA . MET A 1 106 ? -34.009 0.762 24.830 1.00 86.62 106 MET A CA 1
ATOM 870 C C . MET A 1 106 ? -34.344 -0.277 25.908 1.00 86.62 106 MET A C 1
ATOM 872 O O . MET A 1 106 ? -35.442 -0.834 25.912 1.00 86.62 106 MET A O 1
ATOM 876 N N . TYR A 1 107 ? -33.459 -0.466 26.895 1.00 87.50 107 TYR A N 1
ATOM 877 C CA . TYR A 1 107 ? -33.716 -1.369 28.021 1.00 87.50 107 TYR A CA 1
ATOM 878 C C . TYR A 1 107 ? -34.936 -0.957 28.842 1.00 87.50 107 TYR A C 1
ATOM 880 O O . TYR A 1 107 ? -35.822 -1.768 29.119 1.00 87.50 107 TYR A O 1
ATOM 888 N N . LYS A 1 108 ? -35.029 0.328 29.193 1.00 89.56 108 LYS A N 1
ATOM 889 C CA . LYS A 1 108 ? -36.161 0.856 29.966 1.00 89.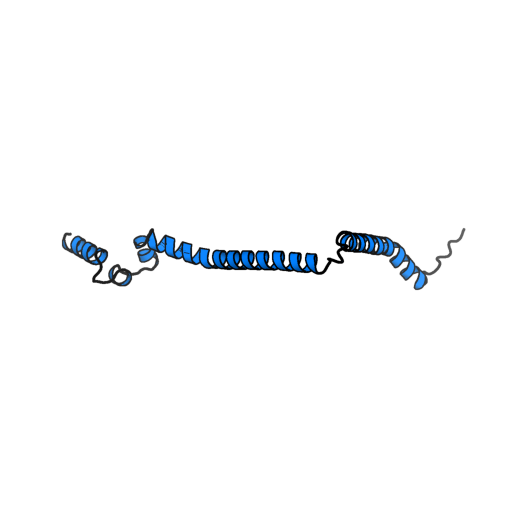56 108 LYS A CA 1
ATOM 890 C C . LYS A 1 108 ? -37.491 0.697 29.228 1.00 89.56 108 LYS A C 1
ATOM 892 O O . LYS A 1 108 ? -38.500 0.415 29.870 1.00 89.56 108 LYS A O 1
ATOM 897 N N . GLU A 1 109 ? -37.515 0.882 27.913 1.00 88.69 109 GLU A N 1
ATOM 898 C CA . GLU A 1 109 ? -38.713 0.686 27.092 1.00 88.69 109 GLU A CA 1
ATOM 899 C C . GLU A 1 109 ? -39.122 -0.784 27.001 1.00 88.69 109 GLU A C 1
ATOM 901 O O . GLU A 1 109 ? -40.306 -1.092 27.170 1.00 88.69 109 GLU A O 1
ATOM 906 N N . HIS A 1 110 ? -38.161 -1.692 26.817 1.00 87.25 110 HIS A N 1
ATOM 907 C CA . HIS A 1 110 ? -38.417 -3.130 26.796 1.00 87.25 110 HIS A CA 1
ATOM 908 C C . HIS A 1 110 ? -39.036 -3.616 28.120 1.00 87.25 110 HIS A C 1
ATOM 910 O O . HIS A 1 110 ? -40.075 -4.276 28.116 1.00 87.25 110 HIS A O 1
ATOM 916 N N . VAL A 1 111 ? -38.476 -3.199 29.263 1.00 87.56 111 VAL A N 1
ATOM 917 C CA . VAL A 1 111 ? -39.006 -3.525 30.603 1.00 87.56 111 VAL A CA 1
ATOM 918 C C . VAL A 1 111 ? -40.392 -2.918 30.845 1.00 87.56 111 VAL A C 1
ATOM 920 O O . VAL A 1 111 ? -41.245 -3.530 31.485 1.00 87.56 111 VAL A O 1
ATOM 923 N N . LYS A 1 112 ? -40.657 -1.704 30.347 1.00 89.12 112 LYS A N 1
ATOM 924 C CA . LYS A 1 112 ? -41.996 -1.099 30.444 1.00 89.12 112 LYS A CA 1
ATOM 925 C C . LYS A 1 112 ? -43.031 -1.874 29.627 1.00 89.12 112 LYS A C 1
ATOM 927 O O . LYS A 1 112 ? -44.149 -2.047 30.102 1.00 89.12 112 LYS A O 1
ATOM 932 N N . LYS A 1 113 ? -42.677 -2.331 28.421 1.00 87.88 113 LYS A N 1
ATOM 933 C CA . LYS A 1 113 ? -43.560 -3.148 27.573 1.00 87.88 113 LYS A CA 1
ATOM 934 C C . LYS A 1 113 ? -43.842 -4.517 28.194 1.00 87.88 113 LYS A C 1
ATOM 936 O O . LYS A 1 113 ? -44.991 -4.943 28.157 1.00 87.88 113 LYS A O 1
ATOM 941 N N . SER A 1 114 ? -42.841 -5.174 28.785 1.00 85.06 114 SER A N 1
ATOM 942 C CA . SER A 1 114 ? -43.030 -6.487 29.417 1.00 85.06 114 SER A CA 1
ATOM 943 C C . SER A 1 114 ? -43.914 -6.435 30.664 1.00 85.06 114 SER A C 1
ATOM 945 O O . SER A 1 114 ? -44.671 -7.363 30.888 1.00 85.06 114 SER A O 1
ATOM 947 N N . LYS A 1 115 ? -43.884 -5.338 31.434 1.00 83.44 115 LYS A N 1
ATOM 948 C CA . LYS A 1 115 ? -44.767 -5.127 32.599 1.00 83.44 115 LYS A CA 1
ATOM 949 C C . LYS A 1 115 ? -46.219 -4.774 32.251 1.00 83.44 115 LYS A C 1
ATOM 951 O O . LYS A 1 115 ? -47.047 -4.702 33.151 1.00 83.44 115 LYS A O 1
ATOM 956 N N . LYS A 1 116 ? -46.500 -4.441 30.987 1.00 76.81 116 LYS A N 1
ATOM 957 C CA . LYS A 1 116 ? -47.826 -4.003 30.517 1.00 76.81 116 LYS A CA 1
ATOM 958 C C . LYS A 1 116 ? -48.612 -5.127 29.823 1.00 76.81 116 LYS A C 1
ATOM 960 O O . LYS A 1 116 ? -49.773 -4.915 29.491 1.00 76.81 116 LYS A O 1
ATOM 965 N N . ARG A 1 117 ? -47.965 -6.266 29.566 1.00 59.53 117 ARG A N 1
ATOM 966 C CA . ARG A 1 117 ? -48.597 -7.531 29.172 1.00 59.53 117 ARG A CA 1
ATOM 967 C C . ARG A 1 117 ? -48.829 -8.370 30.419 1.00 59.53 117 ARG A C 1
ATOM 969 O O . ARG A 1 117 ? -49.808 -9.136 30.393 1.00 59.53 117 ARG A O 1
#

Radius of gyration: 36.97 Å; chains: 1; bounding box: 80×62×86 Å

Foldseek 3Di:
DDDDPPPQDPVNVVVVVCVVCVVVVVVVVVVVVVVVVVVVDPPDPVVVVVVVVVVVVVVVVVVVVVVCVVCVVVVVVVVCCVVPVPVVCVVVVHDPCVSQNCPDPSNVVVVVVVVVD

Organism: NCBI:txid768726

Secondary structure (DSSP, 8-state):
---------HHHHHHHHHHHHHHHHHHHHHHHHHHHHHT-----HHHHHHHHHHHHHHHHHHHHHHHHHHHHHHHHHHHHHHHSHHHHHHHTT--HHHHH-TTSHHHHHHHHHHTT-

pLDDT: mean 82.72, std 11.88, range [39.81, 97.0]